Protein AF-A0A8S0VAQ0-F1 (afdb_monomer)

Sequence (79 aa):
MASKVLFFLALLYFSSLSTFAKTHDPGLVMNYYKDMCPQAEDIIREQVKLLYKRHKNTAFSWLRNIFHDYFVLANSIYA

Foldseek 3Di:
DVVVVVVVVVVVVVVVVPPPPPPPPVPDDPQPCCVPCVCVVVVVVVVVVVVCVVPVCVVVVVVVVVVVVVVVVVVVVVD

Solvent-accessible surface area (backbone atoms only — not comparable to full-atom values): 4868 Å² total; per-residue (Å²): 114,67,70,59,52,52,52,52,52,50,51,52,53,58,60,63,67,72,74,81,76,79,78,73,77,82,72,86,60,86,70,75,43,52,90,84,42,67,56,51,68,58,52,53,52,51,51,52,51,54,48,32,73,76,36,74,66,47,56,60,55,50,51,51,46,55,52,50,55,50,53,54,52,48,52,69,74,78,107

Organism: NCBI:txid158383

InterPro domains:
  IPR002016 Haem peroxidase [PS50873] (27-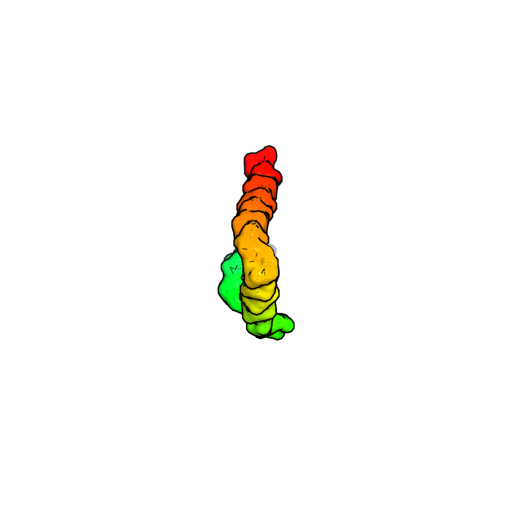72)
  IPR010255 Haem peroxidase superfamily [SSF48113] (27-72)

Secondary structure (DSSP, 8-state):
-HHHHHHHHHHHHHHHHTT----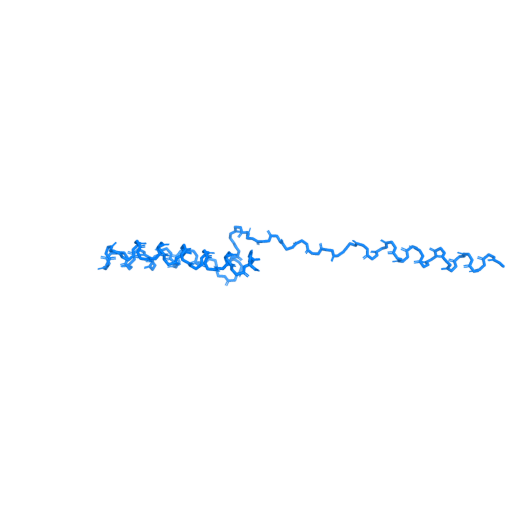----S-TTTTTTT-TTHHHHHHHHHHHHHHH-TTHHHHHHHHHHHHHHHHHHHHH-

Radius of gyration: 25.96 Å; Cα contacts (8 Å, |Δi|>4): 8; chains: 1; bounding box: 57×30×65 Å

Mean predicted aligned error: 12.6 Å

Structure (mmCIF, N/CA/C/O backbone):
data_AF-A0A8S0VAQ0-F1
#
_entry.id   AF-A0A8S0VAQ0-F1
#
loop_
_atom_site.group_PDB
_atom_site.id
_atom_site.type_symbol
_atom_site.label_atom_id
_atom_site.label_alt_id
_atom_site.label_comp_id
_atom_site.label_asym_id
_atom_site.label_entity_id
_atom_site.label_seq_id
_atom_site.pdbx_PDB_ins_code
_atom_site.Cartn_x
_atom_site.Cartn_y
_atom_site.Cartn_z
_atom_site.occupancy
_atom_site.B_iso_or_equiv
_atom_site.auth_seq_id
_atom_site.auth_comp_id
_atom_site.auth_asym_id
_atom_site.auth_atom_id
_atom_site.pdbx_PDB_model_num
ATOM 1 N N . MET A 1 1 ? 43.056 2.168 -47.989 1.00 61.09 1 MET A N 1
ATOM 2 C CA . MET A 1 1 ? 42.329 3.280 -47.324 1.00 61.09 1 MET A CA 1
ATOM 3 C C . MET A 1 1 ? 40.847 2.966 -47.111 1.00 61.09 1 MET A C 1
ATOM 5 O O . MET A 1 1 ? 40.358 3.221 -46.022 1.00 61.09 1 MET A O 1
ATOM 9 N N . ALA A 1 2 ? 40.170 2.308 -48.062 1.00 68.19 2 ALA A N 1
ATOM 10 C CA . ALA A 1 2 ? 38.768 1.879 -47.938 1.00 68.19 2 ALA A CA 1
ATOM 11 C C . ALA A 1 2 ? 38.462 0.956 -46.735 1.00 68.19 2 ALA A C 1
ATOM 13 O O . ALA A 1 2 ? 37.484 1.175 -46.036 1.00 68.19 2 ALA A O 1
ATOM 14 N N . SER A 1 3 ? 39.326 -0.020 -46.427 1.00 74.69 3 SER A N 1
ATOM 15 C CA . SER A 1 3 ? 39.122 -0.939 -45.287 1.00 74.69 3 SER A CA 1
ATOM 16 C C . SER A 1 3 ? 39.070 -0.224 -43.926 1.00 74.69 3 SER A C 1
ATOM 18 O O . SER A 1 3 ? 38.262 -0.588 -43.078 1.00 74.69 3 SER A O 1
ATOM 20 N N . LYS A 1 4 ? 39.855 0.849 -43.741 1.00 74.31 4 LYS A N 1
ATOM 21 C CA . LYS A 1 4 ? 39.816 1.660 -42.514 1.00 74.31 4 LYS A CA 1
ATOM 22 C C . LYS A 1 4 ? 38.490 2.415 -42.404 1.00 74.31 4 LYS A C 1
ATOM 24 O O . LYS A 1 4 ? 37.883 2.415 -41.344 1.00 74.31 4 LYS A O 1
ATOM 29 N N . VAL A 1 5 ? 38.013 2.987 -43.513 1.00 83.12 5 VAL A N 1
ATOM 30 C CA . VAL A 1 5 ? 36.727 3.702 -43.582 1.00 83.12 5 VAL A CA 1
ATOM 31 C C . VAL A 1 5 ? 35.557 2.770 -43.264 1.00 83.12 5 VAL A C 1
ATOM 33 O O . VAL A 1 5 ? 34.700 3.131 -42.469 1.00 83.12 5 VAL A O 1
ATOM 36 N N . LEU A 1 6 ? 35.554 1.548 -43.804 1.00 80.94 6 LEU A N 1
ATOM 37 C CA . LEU A 1 6 ? 34.524 0.548 -43.502 1.00 80.94 6 LEU A CA 1
ATOM 38 C C . LEU A 1 6 ? 34.517 0.150 -42.019 1.00 80.94 6 LEU A C 1
ATOM 40 O O . LEU A 1 6 ? 33.450 0.002 -41.429 1.00 80.94 6 LEU A O 1
ATOM 44 N N . PHE A 1 7 ? 35.695 0.042 -41.402 1.00 83.81 7 PHE A N 1
ATOM 45 C CA . PHE A 1 7 ? 35.818 -0.242 -39.973 1.00 83.81 7 PHE A CA 1
ATOM 46 C C . PHE A 1 7 ? 35.276 0.909 -39.110 1.00 83.81 7 PHE A C 1
ATOM 48 O O . PHE A 1 7 ? 34.531 0.680 -38.160 1.00 83.81 7 PHE A O 1
ATOM 55 N N . PHE A 1 8 ? 35.582 2.157 -39.480 1.00 81.81 8 PHE A N 1
ATOM 56 C CA . PHE A 1 8 ? 35.033 3.341 -38.813 1.00 81.81 8 PHE A CA 1
ATOM 57 C C . PHE A 1 8 ? 33.508 3.447 -38.970 1.00 81.81 8 PHE A C 1
ATOM 59 O O . PHE A 1 8 ? 32.822 3.745 -37.997 1.00 81.81 8 PHE A O 1
ATOM 66 N N . LEU A 1 9 ? 32.959 3.147 -40.151 1.00 82.12 9 LEU A N 1
ATOM 67 C CA . LEU A 1 9 ? 31.510 3.142 -40.388 1.00 82.12 9 LEU A CA 1
ATOM 68 C C . LEU A 1 9 ? 30.794 2.052 -39.575 1.00 82.12 9 LEU A C 1
ATOM 70 O O . LEU A 1 9 ? 29.729 2.310 -39.019 1.00 82.12 9 LEU A O 1
ATOM 74 N N . ALA A 1 10 ? 31.396 0.867 -39.440 1.00 82.88 10 ALA A N 1
ATOM 75 C CA . ALA A 1 10 ? 30.864 -0.210 -38.606 1.00 82.88 10 ALA A CA 1
ATOM 76 C C . ALA A 1 10 ? 30.848 0.159 -37.110 1.00 82.88 10 ALA A C 1
ATOM 78 O O . ALA A 1 10 ? 29.870 -0.121 -36.418 1.00 82.88 10 ALA A O 1
ATOM 79 N N . LEU A 1 11 ? 31.892 0.838 -36.621 1.00 78.25 11 LEU A N 1
ATOM 80 C CA . LEU A 1 11 ? 3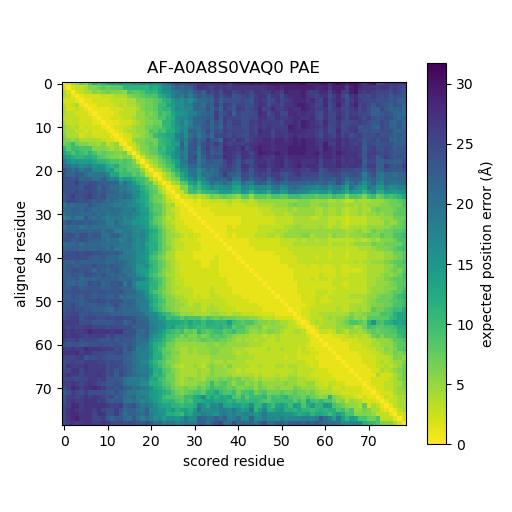1.960 1.337 -35.241 1.00 78.25 11 LEU A CA 1
ATOM 81 C C . LEU A 1 11 ? 30.924 2.436 -34.966 1.00 78.25 11 LEU A C 1
ATOM 83 O O . LEU A 1 11 ? 30.299 2.436 -33.904 1.00 78.25 11 LEU A O 1
ATOM 87 N N . LEU A 1 12 ? 30.704 3.346 -35.920 1.00 76.25 12 LEU A N 1
ATOM 88 C CA . LEU A 1 12 ? 29.678 4.389 -35.812 1.00 76.25 12 LEU A CA 1
ATOM 89 C C . LEU A 1 12 ? 28.262 3.792 -35.820 1.00 76.25 12 LEU A C 1
ATOM 91 O O . LEU A 1 12 ? 27.416 4.209 -35.029 1.00 76.25 12 LEU A O 1
ATOM 95 N N . TYR A 1 13 ? 28.028 2.764 -36.640 1.00 78.19 13 TYR A N 1
ATOM 96 C CA . TYR A 1 13 ? 26.771 2.017 -36.665 1.00 78.19 13 TYR A CA 1
ATOM 97 C C . TYR A 1 13 ? 26.495 1.315 -35.324 1.00 78.19 13 TYR A C 1
ATOM 99 O O . TYR A 1 13 ? 25.428 1.507 -34.738 1.00 78.19 13 TYR A O 1
ATOM 107 N N . PHE A 1 14 ? 27.484 0.599 -34.775 1.00 68.75 14 PHE A N 1
ATOM 108 C CA . PHE A 1 14 ? 27.385 -0.040 -33.455 1.00 68.75 14 PHE A CA 1
ATOM 109 C C . PHE A 1 14 ? 27.170 0.967 -32.316 1.00 68.75 14 PHE A C 1
ATOM 111 O O . PHE A 1 14 ? 26.409 0.696 -31.393 1.00 68.75 14 PHE A O 1
ATOM 118 N N . SER A 1 15 ? 27.798 2.143 -32.393 1.00 67.19 15 SER A N 1
ATOM 119 C CA . SER A 1 15 ? 27.658 3.198 -31.378 1.00 67.19 15 SER A CA 1
ATOM 120 C C . SER A 1 15 ? 26.264 3.835 -31.380 1.00 67.19 15 SER A C 1
ATOM 122 O O . SER A 1 15 ? 25.748 4.181 -30.319 1.00 67.19 15 SER A O 1
ATOM 124 N N . SER A 1 16 ? 25.625 3.953 -32.551 1.00 63.22 16 SER A N 1
ATOM 125 C CA . SER A 1 16 ? 24.252 4.470 -32.665 1.00 63.22 16 SER A CA 1
ATOM 126 C C . SER A 1 16 ? 23.200 3.514 -32.088 1.00 63.22 16 SER A C 1
ATOM 128 O O . SER A 1 16 ? 22.203 3.966 -31.524 1.00 63.22 16 SER A O 1
ATOM 130 N N . LEU A 1 17 ? 23.457 2.201 -32.140 1.00 60.66 17 LEU A N 1
ATOM 131 C CA . LEU A 1 17 ? 22.539 1.170 -31.651 1.00 60.66 17 LEU A CA 1
ATOM 132 C C . LEU A 1 17 ? 22.444 1.125 -30.111 1.00 60.66 17 LEU A C 1
ATOM 134 O O . LEU A 1 17 ? 21.435 0.688 -29.566 1.00 60.66 17 LEU A O 1
ATOM 138 N N . SER A 1 18 ? 23.447 1.648 -29.400 1.00 59.81 18 SER A N 1
ATOM 139 C CA . SER A 1 18 ? 23.526 1.630 -27.929 1.00 59.81 18 SER A CA 1
ATOM 140 C C . SER A 1 18 ? 22.675 2.695 -27.216 1.00 59.81 18 SER A C 1
ATOM 142 O O . SER A 1 18 ? 22.771 2.830 -25.998 1.00 59.81 18 SER A O 1
ATOM 144 N N . THR A 1 19 ? 21.842 3.471 -27.922 1.00 62.00 19 THR A N 1
ATOM 145 C CA . THR A 1 19 ? 21.068 4.573 -27.305 1.00 62.00 19 THR A CA 1
ATOM 146 C C . THR A 1 19 ? 19.669 4.208 -26.798 1.00 62.00 19 THR A C 1
ATOM 148 O O . THR A 1 19 ? 19.001 5.068 -26.224 1.00 62.00 19 THR A O 1
ATOM 151 N N . PHE A 1 20 ? 19.224 2.953 -26.899 1.00 61.94 20 PHE A N 1
ATOM 152 C CA . PHE A 1 20 ? 17.865 2.569 -26.495 1.00 61.94 20 PHE A CA 1
ATOM 153 C C . PHE A 1 20 ? 17.836 1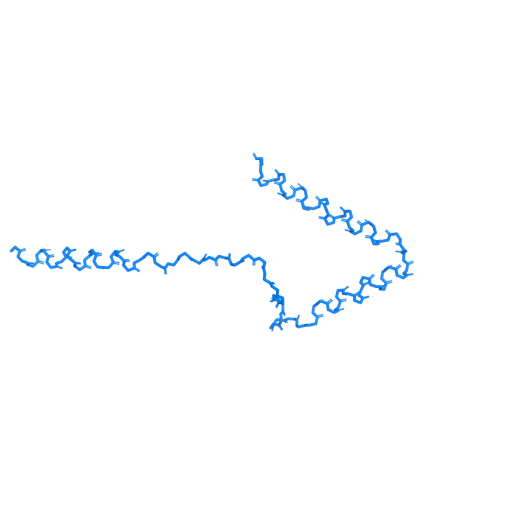.539 -25.361 1.00 61.94 20 PHE A C 1
ATOM 155 O O . PHE A 1 20 ? 17.407 0.405 -25.530 1.00 61.94 20 PHE A O 1
ATOM 162 N N . ALA A 1 21 ? 18.293 1.936 -24.177 1.00 61.59 21 ALA A N 1
ATOM 163 C CA . ALA A 1 21 ? 17.937 1.241 -22.940 1.00 61.59 21 ALA A CA 1
ATOM 164 C C . ALA A 1 21 ? 17.924 2.214 -21.756 1.00 61.59 21 ALA A C 1
ATOM 166 O O . ALA A 1 21 ? 18.500 1.960 -20.704 1.00 61.59 21 ALA A O 1
ATOM 167 N N . LYS A 1 22 ? 17.266 3.366 -21.918 1.00 58.97 22 LYS A N 1
ATOM 168 C CA . LYS A 1 22 ? 16.727 4.064 -20.749 1.00 58.97 22 LYS A CA 1
ATOM 169 C C . LYS A 1 22 ? 15.429 3.352 -20.399 1.00 58.97 22 LYS A C 1
ATOM 171 O O . LYS A 1 22 ? 14.394 3.639 -20.991 1.00 58.97 22 LYS A O 1
ATOM 176 N N . THR A 1 23 ? 15.495 2.381 -19.493 1.00 61.75 23 THR A N 1
ATOM 177 C CA . THR A 1 23 ? 14.306 1.876 -18.803 1.00 61.75 23 THR A CA 1
ATOM 178 C C . THR A 1 23 ? 13.674 3.058 -18.086 1.00 61.75 23 THR A C 1
ATOM 180 O O . THR A 1 23 ? 14.177 3.521 -17.067 1.00 61.75 23 THR A O 1
ATOM 183 N N . HIS A 1 24 ? 12.618 3.605 -18.682 1.00 62.16 24 HIS A N 1
ATOM 184 C CA . HIS A 1 24 ? 11.736 4.532 -18.002 1.00 62.16 24 HIS A CA 1
ATOM 185 C C . HIS A 1 24 ? 11.055 3.719 -16.907 1.00 62.16 24 HIS A C 1
ATOM 187 O O . HIS A 1 24 ? 10.215 2.875 -17.214 1.00 62.16 24 HIS A O 1
ATOM 193 N N . ASP A 1 25 ? 11.476 3.908 -15.659 1.00 67.94 25 ASP A N 1
ATOM 194 C CA . ASP A 1 25 ? 10.749 3.364 -14.522 1.00 67.94 25 ASP A CA 1
ATOM 195 C C . ASP A 1 25 ? 9.354 4.006 -14.574 1.00 67.94 25 ASP A C 1
ATOM 197 O O . ASP A 1 25 ? 9.250 5.234 -14.491 1.00 67.94 25 ASP A O 1
ATOM 201 N N . PRO A 1 26 ? 8.279 3.243 -14.843 1.00 70.31 26 PRO A N 1
ATOM 202 C CA . PRO A 1 26 ? 6.950 3.822 -15.012 1.00 70.31 26 PRO A CA 1
ATOM 203 C C . PRO A 1 26 ? 6.440 4.477 -13.719 1.00 70.31 26 PRO A C 1
ATOM 205 O O . PRO A 1 26 ? 5.408 5.146 -13.747 1.00 70.31 26 PRO A O 1
ATOM 208 N N . GLY A 1 27 ? 7.162 4.319 -12.603 1.00 83.19 27 GLY A N 1
ATOM 209 C CA . GLY A 1 27 ? 6.768 4.827 -11.305 1.00 83.19 27 GLY A CA 1
ATOM 210 C C . GLY A 1 27 ? 5.590 4.026 -10.761 1.00 83.19 27 GLY A C 1
ATOM 211 O O . GLY A 1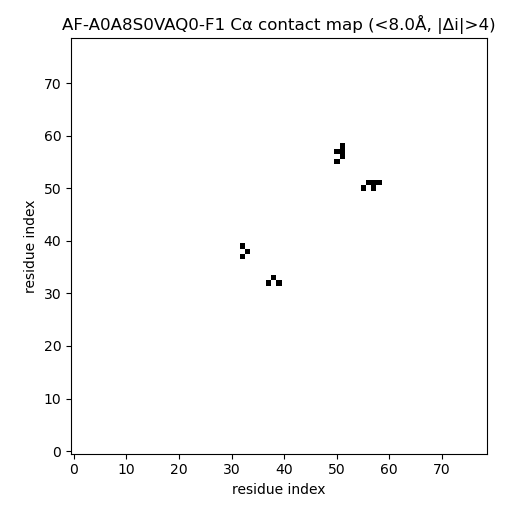 27 ? 5.513 2.807 -10.916 1.00 83.19 27 GLY A O 1
ATOM 212 N N . LEU A 1 28 ? 4.657 4.711 -10.102 1.00 89.12 28 LEU A N 1
ATOM 213 C CA . LEU A 1 28 ? 3.453 4.078 -9.573 1.00 89.12 28 LEU A CA 1
ATOM 214 C C . LEU A 1 28 ? 2.497 3.697 -10.706 1.00 89.12 28 LEU A C 1
ATOM 216 O O . LEU A 1 28 ? 2.100 4.536 -11.512 1.00 89.12 28 LEU A O 1
ATOM 220 N N . VAL A 1 29 ? 2.068 2.436 -10.712 1.00 91.88 29 VAL A N 1
ATOM 221 C CA . VAL A 1 29 ? 1.083 1.909 -11.662 1.00 91.88 29 VAL A CA 1
ATOM 222 C C . VAL A 1 29 ? -0.097 1.287 -10.925 1.00 91.88 29 VAL A C 1
ATOM 224 O O . VAL A 1 29 ? 0.047 0.702 -9.849 1.00 91.88 29 VAL A O 1
ATOM 227 N N . MET A 1 30 ? -1.287 1.411 -11.509 1.00 93.62 30 MET A N 1
ATOM 228 C CA . MET A 1 30 ? -2.497 0.814 -10.946 1.00 93.62 30 MET A CA 1
ATOM 229 C C . MET A 1 30 ? -2.428 -0.714 -10.991 1.00 93.62 30 MET A C 1
ATOM 231 O O . MET A 1 30 ? -1.932 -1.285 -11.960 1.00 93.62 30 MET A O 1
ATOM 235 N N . ASN A 1 31 ? -2.989 -1.375 -9.973 1.00 94.12 31 ASN A N 1
ATOM 236 C CA . ASN A 1 31 ? -3.010 -2.836 -9.844 1.00 94.12 31 ASN A CA 1
ATOM 237 C C . ASN A 1 31 ? -1.613 -3.487 -9.861 1.00 94.12 31 ASN A C 1
ATOM 239 O O . ASN A 1 31 ? -1.463 -4.606 -10.347 1.00 94.12 31 ASN A O 1
ATOM 243 N N . TYR A 1 32 ? -0.592 -2.815 -9.317 1.00 94.38 32 TYR A N 1
ATOM 244 C CA . TYR A 1 32 ? 0.789 -3.316 -9.287 1.00 94.38 32 TYR A CA 1
ATOM 245 C C . TYR A 1 32 ? 0.914 -4.752 -8.741 1.00 94.38 32 TYR A C 1
ATOM 247 O O . TYR A 1 32 ? 1.713 -5.548 -9.224 1.00 94.38 32 TYR A O 1
ATOM 255 N N . TYR A 1 33 ? 0.084 -5.115 -7.760 1.00 96.38 33 TYR A N 1
ATOM 256 C CA . TYR A 1 33 ? 0.119 -6.433 -7.127 1.00 96.38 33 TYR A CA 1
ATOM 257 C C . TYR A 1 33 ? -0.726 -7.503 -7.826 1.00 96.38 33 TYR A C 1
ATOM 259 O O . TYR A 1 33 ? -0.793 -8.615 -7.315 1.00 96.38 33 TYR A O 1
ATOM 267 N N . LYS A 1 34 ? -1.355 -7.226 -8.974 1.00 97.00 34 LYS A N 1
ATOM 268 C CA . LYS A 1 34 ? -2.324 -8.139 -9.607 1.00 97.00 34 LYS A CA 1
ATOM 269 C C . LYS A 1 34 ? -1.799 -9.566 -9.798 1.00 97.00 34 LYS A C 1
ATOM 271 O O . LYS A 1 34 ? -2.524 -10.512 -9.507 1.00 97.00 34 LYS A O 1
ATOM 276 N N . ASP A 1 35 ? -0.555 -9.716 -10.241 1.00 97.00 35 ASP A N 1
ATOM 277 C CA . ASP A 1 35 ? 0.003 -11.031 -10.585 1.00 97.00 35 ASP A CA 1
ATOM 278 C C . ASP A 1 35 ? 0.693 -11.726 -9.396 1.00 97.00 35 ASP A C 1
ATOM 280 O O . ASP A 1 35 ? 0.843 -12.945 -9.390 1.00 97.00 35 ASP A O 1
ATOM 284 N N . MET A 1 36 ? 1.086 -10.970 -8.362 1.00 96.94 36 MET A N 1
ATOM 285 C CA . MET A 1 36 ? 1.758 -11.499 -7.163 1.00 96.94 36 MET A CA 1
ATOM 286 C C . MET A 1 36 ? 0.784 -11.751 -6.006 1.00 96.94 36 MET A C 1
ATOM 288 O O . MET A 1 36 ? 0.874 -12.753 -5.303 1.00 96.94 36 MET A O 1
ATOM 292 N N . CYS A 1 37 ? -0.136 -10.814 -5.784 1.00 97.38 37 CYS A N 1
ATOM 293 C CA . CYS A 1 37 ? -1.138 -10.836 -4.727 1.00 97.38 37 CYS A CA 1
ATOM 294 C C . CYS A 1 37 ? -2.395 -10.066 -5.184 1.00 97.38 37 CYS A C 1
ATOM 296 O O . CYS A 1 37 ? -2.590 -8.906 -4.806 1.00 97.38 37 CYS A O 1
ATOM 298 N N . PRO A 1 38 ? -3.282 -10.694 -5.979 1.00 97.31 38 PRO A N 1
ATOM 299 C CA . PRO A 1 38 ? -4.461 -10.026 -6.547 1.00 97.31 38 PRO A CA 1
ATOM 300 C C . PRO A 1 38 ? -5.450 -9.510 -5.493 1.00 97.31 38 PRO A C 1
ATOM 302 O O . PRO A 1 38 ? -6.223 -8.599 -5.758 1.00 97.31 38 PRO A O 1
ATOM 305 N N . GLN A 1 39 ? -5.41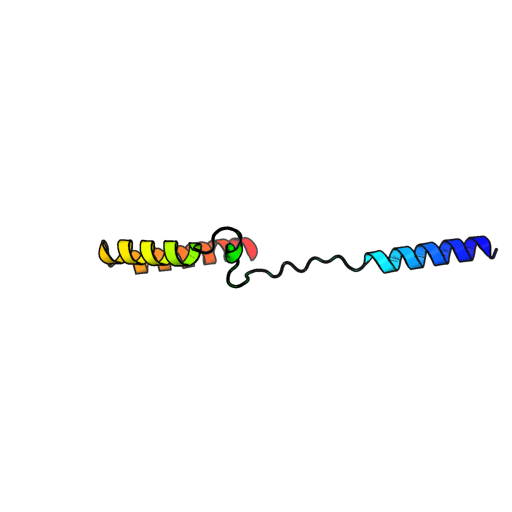0 -10.078 -4.288 1.00 97.81 39 GLN A N 1
ATOM 306 C CA . GLN A 1 39 ? -6.275 -9.733 -3.157 1.00 97.81 39 GLN A CA 1
ATOM 307 C C . GLN A 1 39 ? -5.670 -8.676 -2.217 1.00 97.81 39 GLN A C 1
ATOM 309 O O . GLN A 1 39 ? -6.261 -8.378 -1.182 1.00 97.81 39 GLN A O 1
ATOM 314 N N . ALA A 1 40 ? -4.497 -8.112 -2.536 1.00 97.94 40 ALA A N 1
ATOM 315 C CA . ALA A 1 40 ? -3.793 -7.180 -1.653 1.00 97.94 40 ALA A CA 1
ATOM 316 C C . ALA A 1 40 ? -4.666 -5.982 -1.241 1.00 97.94 40 ALA A C 1
ATOM 318 O O . ALA A 1 40 ? -4.782 -5.676 -0.053 1.00 97.94 40 ALA A O 1
ATOM 319 N N . GLU A 1 41 ? -5.322 -5.334 -2.207 1.00 96.69 41 GLU A N 1
ATOM 320 C CA . GLU A 1 41 ? -6.172 -4.168 -1.943 1.00 96.69 41 GLU A CA 1
ATOM 321 C C . GLU A 1 41 ? -7.399 -4.522 -1.092 1.00 96.69 41 GLU A C 1
ATOM 323 O O . GLU A 1 41 ? -7.768 -3.766 -0.189 1.00 96.69 41 GLU A O 1
ATOM 328 N N . ASP A 1 42 ? -8.003 -5.688 -1.328 1.00 97.94 42 ASP A N 1
ATOM 329 C CA . ASP A 1 42 ? -9.165 -6.155 -0.571 1.00 97.94 42 ASP A CA 1
ATOM 330 C C . ASP A 1 42 ? -8.794 -6.519 0.870 1.00 97.94 42 ASP A C 1
ATOM 332 O O . ASP A 1 42 ? -9.486 -6.103 1.803 1.00 97.94 42 ASP A O 1
ATOM 336 N N . ILE A 1 43 ? -7.667 -7.211 1.075 1.00 97.56 43 ILE A N 1
ATOM 337 C CA . ILE A 1 43 ? -7.142 -7.514 2.413 1.00 97.56 43 ILE A CA 1
ATOM 338 C C . ILE A 1 43 ? -6.935 -6.214 3.192 1.00 97.56 43 ILE A C 1
ATOM 340 O O . ILE A 1 43 ? -7.451 -6.078 4.304 1.00 97.56 43 ILE A O 1
ATOM 344 N N . ILE A 1 44 ? -6.219 -5.243 2.615 1.00 95.62 44 ILE A N 1
ATOM 345 C CA . ILE A 1 44 ? -5.936 -3.963 3.278 1.00 95.62 44 ILE A CA 1
ATOM 346 C C . ILE A 1 44 ? -7.247 -3.246 3.620 1.00 95.62 44 ILE A C 1
ATOM 348 O O . ILE A 1 44 ? -7.421 -2.786 4.751 1.00 95.62 44 ILE A O 1
ATOM 352 N N . ARG A 1 45 ? -8.202 -3.196 2.683 1.00 95.31 45 ARG A N 1
ATOM 353 C CA . ARG A 1 45 ? -9.505 -2.553 2.888 1.00 95.31 45 ARG A CA 1
ATOM 354 C C . ARG A 1 45 ? -10.271 -3.170 4.057 1.00 95.31 45 ARG A C 1
ATOM 356 O O . ARG A 1 45 ? -10.801 -2.432 4.890 1.00 95.31 45 ARG A O 1
ATOM 363 N N . GLU A 1 46 ? -10.332 -4.495 4.140 1.00 97.06 46 GLU A N 1
ATOM 364 C CA . GLU A 1 46 ? -11.044 -5.175 5.223 1.00 97.06 46 GLU A CA 1
ATOM 365 C C . GLU A 1 46 ? -10.350 -4.989 6.577 1.00 97.06 46 GLU A C 1
ATOM 367 O O . GLU A 1 46 ? -11.019 -4.688 7.569 1.00 97.06 46 GLU A O 1
ATOM 372 N N . GLN A 1 47 ? -9.016 -5.044 6.629 1.00 94.81 47 GLN A N 1
ATOM 373 C CA . GLN A 1 47 ? -8.284 -4.773 7.871 1.00 94.81 47 GLN A CA 1
ATOM 374 C C . GLN A 1 47 ? -8.495 -3.334 8.360 1.00 94.81 47 GLN A C 1
ATOM 376 O O . GLN A 1 47 ? -8.774 -3.115 9.542 1.00 94.81 47 GLN A O 1
ATOM 381 N N . VAL A 1 48 ? -8.454 -2.349 7.459 1.00 92.62 48 VAL A N 1
ATOM 382 C CA . VAL A 1 48 ? -8.722 -0.943 7.801 1.00 92.62 48 VAL A CA 1
ATOM 383 C C . VAL A 1 48 ? -10.148 -0.769 8.336 1.00 92.62 48 VAL A C 1
ATOM 385 O O . VAL A 1 48 ? -10.341 -0.104 9.357 1.00 92.62 48 VAL A O 1
ATOM 388 N N . LYS A 1 49 ? -11.152 -1.411 7.722 1.00 92.94 49 LYS A N 1
ATOM 389 C CA . LYS A 1 49 ? -12.540 -1.386 8.219 1.00 92.94 49 LYS A CA 1
ATOM 390 C C . LYS A 1 49 ? -12.665 -1.988 9.620 1.00 92.94 49 LYS A C 1
ATOM 392 O O . LYS A 1 49 ? -13.361 -1.419 10.464 1.00 92.94 49 LYS A O 1
ATOM 397 N N . LEU A 1 50 ? -12.021 -3.127 9.879 1.00 93.69 50 LEU A N 1
ATOM 398 C CA . LEU A 1 50 ? -12.047 -3.782 11.191 1.00 93.69 50 LEU A CA 1
ATOM 399 C C . LEU A 1 50 ? -11.411 -2.901 12.272 1.00 93.69 50 LEU A C 1
ATOM 401 O O . LEU A 1 50 ? -11.990 -2.729 13.349 1.00 93.69 50 LEU A O 1
ATOM 405 N N . LEU A 1 51 ? -10.259 -2.299 11.973 1.00 91.06 51 LEU A N 1
ATOM 406 C CA . LEU A 1 51 ? -9.567 -1.392 12.888 1.00 91.06 51 LEU A CA 1
ATOM 407 C C . LEU A 1 51 ? -10.394 -0.139 13.178 1.00 91.06 51 LEU A C 1
ATOM 409 O O . LEU A 1 51 ? -10.530 0.246 14.339 1.00 91.06 51 LEU A O 1
ATOM 413 N N . TYR A 1 52 ? -11.019 0.442 12.155 1.00 90.88 52 TYR A N 1
ATOM 414 C CA . TYR A 1 52 ? -11.905 1.590 12.323 1.00 90.88 52 TYR A CA 1
ATOM 415 C C . TYR A 1 52 ? -13.109 1.277 13.221 1.00 90.88 52 TYR A C 1
ATOM 417 O O . TYR A 1 52 ? -13.442 2.059 14.113 1.00 90.88 52 TYR A O 1
ATOM 425 N N . LYS A 1 53 ? -13.747 0.112 13.029 1.00 92.12 53 LYS A N 1
ATOM 426 C CA . LYS A 1 53 ? -14.867 -0.335 13.875 1.00 92.12 53 LYS A CA 1
ATOM 427 C C . LYS A 1 53 ? -14.457 -0.486 15.341 1.00 92.12 53 LYS A C 1
ATOM 429 O O . LYS A 1 53 ? -15.258 -0.178 16.219 1.00 92.12 53 LYS A O 1
ATOM 434 N N . ARG A 1 54 ? -13.229 -0.945 15.603 1.00 91.62 54 ARG A N 1
ATOM 435 C CA . ARG A 1 54 ? -12.691 -1.110 16.961 1.00 91.62 54 ARG A CA 1
ATOM 436 C C . ARG A 1 54 ? -12.344 0.233 17.607 1.00 91.62 54 ARG A C 1
ATOM 438 O O . ARG A 1 54 ? -12.692 0.468 18.760 1.00 91.62 54 ARG A O 1
ATOM 445 N N . HIS A 1 55 ? -11.677 1.112 16.866 1.00 91.56 55 HIS A N 1
ATOM 446 C CA . HIS A 1 55 ? -11.209 2.406 17.350 1.00 91.56 55 HIS A CA 1
ATOM 447 C C . HIS A 1 55 ? -11.448 3.479 16.281 1.00 91.56 55 HIS A C 1
ATOM 449 O O . HIS A 1 55 ? -10.654 3.661 15.360 1.00 91.56 55 HIS A O 1
ATOM 455 N N . LYS A 1 56 ? -12.534 4.249 16.426 1.00 83.50 56 LYS A N 1
ATOM 456 C CA . LYS A 1 56 ? -12.951 5.257 15.429 1.00 83.50 56 LYS A CA 1
ATOM 457 C C . LYS A 1 56 ? -11.876 6.317 15.133 1.00 83.50 56 LYS A C 1
ATOM 459 O O . LYS A 1 56 ? -11.816 6.834 14.022 1.00 83.50 56 LYS A O 1
ATOM 464 N N . ASN A 1 57 ? -10.993 6.598 16.094 1.00 85.69 57 ASN A N 1
ATOM 465 C CA . ASN A 1 57 ? -9.913 7.581 15.950 1.00 85.69 57 ASN A CA 1
ATOM 466 C C . ASN A 1 57 ? -8.716 7.066 15.122 1.00 85.69 57 ASN A C 1
ATOM 468 O O . ASN A 1 57 ? -7.863 7.857 14.719 1.00 85.69 57 ASN A O 1
ATOM 472 N N . THR A 1 58 ? -8.644 5.762 14.828 1.00 85.06 58 THR A N 1
ATOM 473 C CA . THR A 1 58 ? -7.522 5.15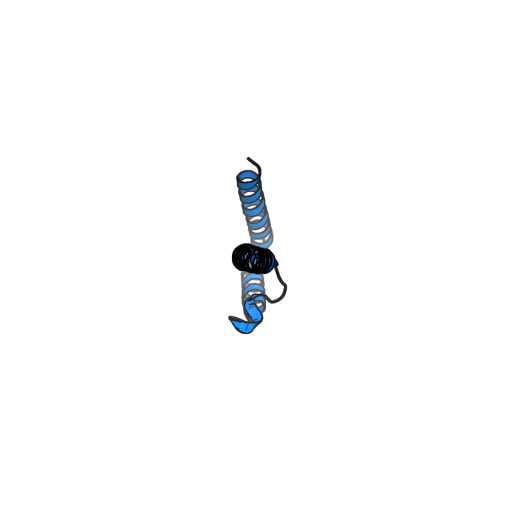9 14.091 1.00 85.06 58 THR A CA 1
ATOM 474 C C . THR A 1 58 ? -7.422 5.667 12.655 1.00 85.06 58 THR A C 1
ATOM 476 O O . THR A 1 58 ? -6.309 5.844 12.168 1.00 85.06 58 THR A O 1
ATOM 479 N N . ALA A 1 59 ? -8.545 5.990 12.001 1.00 84.38 59 ALA A N 1
ATOM 480 C CA . ALA A 1 59 ? -8.528 6.534 10.640 1.00 84.38 59 ALA A CA 1
ATOM 481 C C . ALA A 1 59 ? -7.736 7.849 10.549 1.00 84.38 59 ALA A C 1
ATOM 483 O O . ALA A 1 59 ? -6.896 8.006 9.665 1.00 84.38 59 ALA A O 1
ATOM 484 N N . PHE A 1 60 ? -7.946 8.768 11.497 1.00 86.25 60 PHE A N 1
ATOM 485 C CA . PHE A 1 60 ? -7.230 10.043 11.516 1.00 86.25 60 PHE A CA 1
ATOM 486 C C . PHE A 1 60 ? -5.742 9.859 11.846 1.00 86.25 60 PHE A C 1
ATOM 488 O O . PHE A 1 60 ? -4.887 10.478 11.216 1.00 86.25 60 PHE A O 1
ATOM 495 N N . SER A 1 61 ? -5.417 8.964 12.787 1.00 89.75 61 SER A N 1
ATOM 496 C CA . SER A 1 61 ? -4.024 8.649 13.125 1.00 89.75 61 SER A CA 1
ATOM 497 C C . SER A 1 61 ? -3.255 8.055 11.944 1.00 89.75 61 SER A C 1
ATOM 499 O O . SER A 1 61 ? -2.104 8.421 11.727 1.00 89.75 61 SER A O 1
ATOM 501 N N . TRP A 1 62 ? -3.873 7.151 11.181 1.00 90.56 62 TRP A N 1
ATOM 502 C CA . TRP A 1 62 ? -3.260 6.550 9.994 1.00 90.56 62 TRP A CA 1
ATOM 503 C C . TRP A 1 62 ? -3.046 7.573 8.886 1.00 90.56 62 TRP A C 1
ATOM 505 O O . TRP A 1 62 ? -1.963 7.630 8.312 1.00 90.56 62 TRP A O 1
ATOM 515 N N . LEU A 1 63 ? -4.042 8.427 8.638 1.00 90.25 63 LEU A N 1
ATOM 516 C CA . LEU A 1 63 ? -3.919 9.508 7.668 1.00 90.25 63 LEU A CA 1
ATOM 517 C C . LEU A 1 63 ? -2.753 10.439 8.027 1.00 90.25 63 LEU A C 1
ATOM 519 O O . LEU A 1 63 ? -1.903 10.716 7.184 1.00 90.25 63 LEU A O 1
ATOM 523 N N . ARG A 1 64 ? -2.667 10.859 9.298 1.00 92.75 64 ARG A N 1
ATOM 524 C CA . ARG A 1 64 ? -1.543 11.659 9.801 1.00 92.75 64 ARG A CA 1
ATOM 525 C C . ARG A 1 64 ? -0.206 10.953 9.584 1.00 92.75 64 ARG A C 1
ATOM 527 O O . ARG A 1 64 ? 0.753 11.621 9.217 1.00 92.75 64 ARG A O 1
ATOM 534 N N . ASN A 1 65 ? -0.138 9.641 9.809 1.00 92.00 65 ASN A N 1
ATOM 535 C CA . ASN A 1 65 ? 1.101 8.884 9.650 1.00 92.00 65 ASN A CA 1
ATOM 536 C C . ASN A 1 65 ? 1.562 8.837 8.188 1.00 92.00 65 ASN A C 1
ATOM 538 O O . ASN A 1 65 ? 2.720 9.116 7.914 1.00 92.00 65 ASN A O 1
ATOM 542 N N . ILE A 1 66 ? 0.643 8.590 7.249 1.00 92.56 66 ILE A N 1
ATOM 543 C CA . ILE A 1 66 ? 0.946 8.603 5.808 1.00 92.56 66 ILE A CA 1
ATOM 544 C C . ILE A 1 66 ? 1.482 9.974 5.380 1.00 92.56 66 ILE A C 1
ATOM 546 O O . ILE A 1 66 ? 2.496 10.057 4.690 1.00 92.56 66 ILE A O 1
ATOM 550 N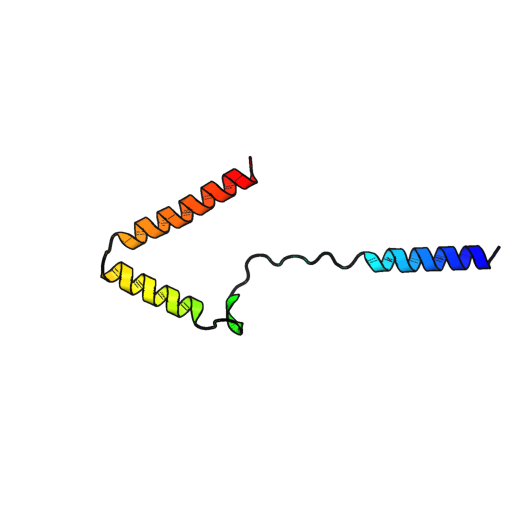 N . PHE A 1 67 ? 0.829 11.059 5.809 1.00 92.62 67 PHE A N 1
ATOM 551 C CA . PHE A 1 67 ? 1.306 12.408 5.504 1.00 92.62 67 PHE A CA 1
ATOM 552 C C . PHE A 1 67 ? 2.668 12.693 6.129 1.00 92.62 67 PHE A C 1
ATOM 554 O O . PHE A 1 67 ? 3.529 13.269 5.472 1.00 92.62 67 PHE A O 1
ATOM 561 N N . HIS A 1 68 ? 2.871 12.294 7.381 1.00 93.94 68 HIS A N 1
ATOM 562 C CA . HIS A 1 68 ? 4.140 12.487 8.065 1.00 93.94 68 HIS A CA 1
ATOM 563 C C . HIS A 1 68 ? 5.286 11.794 7.318 1.00 93.94 68 HIS A C 1
ATOM 565 O O . HIS A 1 68 ? 6.289 12.438 7.021 1.00 93.94 68 HIS A O 1
ATOM 571 N N . ASP A 1 69 ? 5.104 10.528 6.944 1.00 91.62 69 ASP A N 1
ATOM 572 C CA . ASP A 1 69 ? 6.112 9.759 6.211 1.00 91.62 69 ASP A CA 1
ATOM 573 C C . ASP A 1 69 ? 6.397 10.380 4.837 1.00 91.62 69 ASP A C 1
ATOM 575 O O . ASP A 1 69 ? 7.557 10.513 4.448 1.00 91.62 69 ASP A O 1
ATOM 579 N N . TYR A 1 70 ? 5.360 10.853 4.136 1.00 88.56 70 TYR A N 1
ATOM 580 C CA . TYR A 1 70 ? 5.523 11.560 2.865 1.00 88.56 70 TYR A CA 1
ATOM 581 C C . TYR A 1 70 ? 6.337 12.854 3.008 1.00 88.56 70 TYR A C 1
ATOM 583 O O . TYR A 1 70 ? 7.272 13.080 2.242 1.00 88.56 70 TYR A O 1
ATOM 591 N N . PHE A 1 71 ? 6.016 13.705 3.987 1.00 89.44 71 PHE A N 1
ATOM 592 C CA . PHE A 1 71 ? 6.721 14.975 4.188 1.00 89.44 71 PHE A CA 1
ATOM 593 C C . PHE A 1 71 ? 8.166 14.777 4.658 1.00 89.44 71 PHE A C 1
ATOM 595 O O . PHE A 1 71 ? 9.047 15.521 4.228 1.00 89.44 71 PHE A O 1
ATOM 602 N N . VAL A 1 72 ? 8.430 13.770 5.496 1.00 89.12 72 VAL A N 1
ATOM 603 C CA . VAL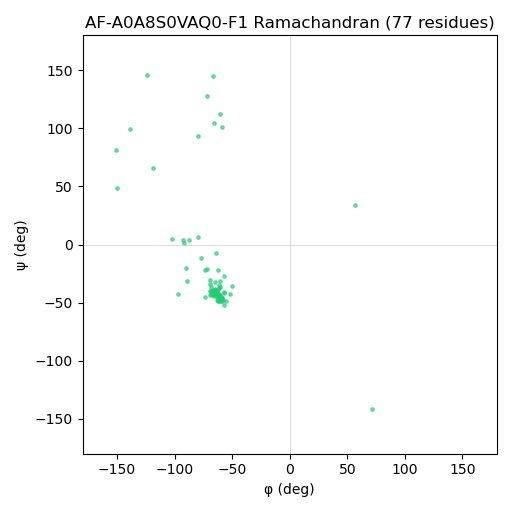 A 1 72 ? 9.799 13.400 5.885 1.00 89.12 72 VAL A CA 1
ATOM 604 C C . VAL A 1 72 ? 10.593 12.929 4.666 1.00 89.12 72 VAL A C 1
ATOM 606 O O . VAL A 1 72 ? 11.704 13.412 4.446 1.00 89.12 72 VAL A O 1
ATOM 609 N N . LEU A 1 73 ? 10.018 12.041 3.848 1.00 81.62 73 LEU A N 1
ATOM 610 C CA . LEU A 1 73 ? 10.667 11.537 2.637 1.00 81.62 73 LEU A CA 1
ATOM 611 C C . LEU A 1 73 ? 10.951 12.667 1.638 1.00 81.62 73 LEU A C 1
ATOM 613 O O . LEU A 1 73 ? 12.064 12.770 1.134 1.00 81.62 73 LEU A O 1
ATOM 617 N N . ALA A 1 74 ? 9.974 13.540 1.385 1.00 77.44 74 ALA A N 1
ATOM 618 C CA . ALA A 1 74 ? 10.137 14.678 0.486 1.00 77.44 74 ALA A CA 1
ATOM 619 C C . ALA A 1 74 ? 11.256 15.612 0.969 1.00 77.44 74 ALA A C 1
ATOM 621 O O . ALA A 1 74 ? 12.160 15.932 0.202 1.00 77.44 74 ALA A O 1
ATOM 622 N N . ASN A 1 75 ? 11.263 15.987 2.250 1.00 77.69 75 ASN A N 1
ATOM 623 C CA . ASN A 1 75 ? 12.325 16.829 2.802 1.00 77.69 75 ASN A CA 1
ATOM 624 C C . ASN A 1 75 ? 13.714 16.183 2.692 1.00 77.69 75 ASN A C 1
ATOM 626 O O . ASN A 1 75 ? 14.685 16.902 2.508 1.00 77.69 75 ASN A O 1
ATOM 630 N N . SER A 1 76 ? 13.821 14.852 2.758 1.00 76.38 76 SER A N 1
ATOM 631 C CA . SER A 1 76 ? 15.091 14.143 2.540 1.00 76.38 76 SER A CA 1
ATOM 632 C C . SER A 1 76 ? 15.541 14.107 1.075 1.00 76.38 76 SER A C 1
ATOM 634 O O . SER A 1 76 ? 16.715 13.855 0.823 1.00 76.38 76 SER A O 1
ATOM 636 N N . ILE A 1 77 ? 14.629 14.278 0.117 1.00 71.62 77 ILE A N 1
ATOM 637 C CA . ILE A 1 77 ? 14.938 14.290 -1.321 1.00 71.62 77 ILE A CA 1
ATOM 638 C C . ILE A 1 77 ? 15.280 15.711 -1.796 1.00 71.62 77 ILE A C 1
ATOM 640 O O . ILE A 1 77 ? 16.057 15.874 -2.733 1.00 71.62 77 ILE A O 1
ATOM 644 N N . TYR A 1 78 ? 14.689 16.734 -1.172 1.00 63.75 78 TYR A N 1
ATOM 645 C CA . TYR A 1 78 ? 14.815 18.138 -1.581 1.00 63.75 78 TYR A CA 1
ATOM 646 C C . TYR A 1 78 ? 15.787 18.975 -0.725 1.00 63.75 78 TYR A C 1
ATOM 648 O O . TYR A 1 78 ? 15.871 20.185 -0.943 1.00 63.75 78 TYR A O 1
ATOM 656 N N . ALA A 1 79 ? 16.499 18.364 0.228 1.00 53.44 79 ALA A N 1
ATOM 657 C CA . ALA A 1 79 ? 17.562 18.983 1.031 1.00 53.44 79 ALA A CA 1
ATOM 658 C C . ALA A 1 79 ? 18.936 18.433 0.631 1.00 53.44 79 ALA A C 1
ATOM 660 O O . ALA A 1 79 ? 19.899 19.232 0.636 1.00 53.44 79 ALA A O 1
#

pLDDT: mean 83.39, std 12.51, range [53.44, 97.94]